Protein AF-A0A929SJ61-F1 (afdb_monomer_lite)

Structure (mmCIF, N/CA/C/O backbone):
data_AF-A0A929SJ61-F1
#
_entry.id   AF-A0A929SJ61-F1
#
loop_
_atom_site.group_PDB
_atom_site.id
_atom_site.type_symbol
_atom_site.label_atom_id
_atom_site.label_alt_id
_atom_site.label_comp_id
_atom_site.label_asym_id
_atom_site.label_entity_id
_atom_site.label_seq_id
_atom_site.pdbx_PDB_ins_code
_atom_site.Cartn_x
_atom_site.Cartn_y
_atom_site.Cartn_z
_atom_site.occupancy
_atom_site.B_iso_or_equiv
_atom_site.auth_seq_id
_atom_site.auth_comp_id
_atom_site.auth_asym_id
_atom_site.auth_atom_id
_atom_site.pdbx_PDB_model_num
ATOM 1 N N . LYS A 1 1 ? -11.845 9.594 -13.443 1.00 55.25 1 LYS A N 1
ATOM 2 C CA . LYS A 1 1 ? -12.416 10.024 -12.140 1.00 55.25 1 LYS A CA 1
ATOM 3 C C . LYS A 1 1 ? -11.289 10.735 -11.387 1.00 55.25 1 LYS A C 1
ATOM 5 O O . LYS A 1 1 ? -10.153 10.331 -11.587 1.00 55.25 1 LYS A O 1
ATOM 10 N N . GLY A 1 2 ? -11.540 11.837 -10.678 1.00 72.00 2 GLY A N 1
ATOM 11 C CA . GLY A 1 2 ? -10.490 12.498 -9.880 1.00 72.00 2 GLY A CA 1
ATOM 12 C C . GLY A 1 2 ? -10.305 11.807 -8.527 1.00 72.00 2 GLY A C 1
ATOM 13 O O . GLY A 1 2 ? -11.228 11.115 -8.100 1.00 72.00 2 GLY A O 1
ATOM 14 N N . LEU A 1 3 ? -9.155 12.017 -7.876 1.00 79.25 3 LEU A N 1
ATOM 15 C CA . LEU A 1 3 ? -8.888 11.495 -6.530 1.00 79.25 3 LEU A CA 1
ATOM 16 C C . LEU A 1 3 ? -9.828 12.129 -5.492 1.00 79.25 3 LEU A C 1
ATOM 18 O O . LEU A 1 3 ? -10.046 13.349 -5.515 1.00 79.25 3 LEU A O 1
ATOM 22 N N . VAL A 1 4 ? -10.352 11.323 -4.571 1.00 84.38 4 VAL A N 1
ATOM 23 C CA . VAL A 1 4 ? -11.114 11.783 -3.404 1.00 84.38 4 VAL A CA 1
ATOM 24 C C . VAL A 1 4 ? -10.180 12.349 -2.330 1.00 84.38 4 VAL A C 1
ATOM 26 O O . VAL A 1 4 ? -8.980 12.086 -2.319 1.00 84.38 4 VAL A O 1
ATOM 29 N N . GLN A 1 5 ? -10.725 13.135 -1.394 1.00 83.50 5 GLN A N 1
ATOM 30 C CA . GLN A 1 5 ? -9.911 13.800 -0.369 1.00 83.50 5 GLN A CA 1
ATOM 31 C C . GLN A 1 5 ? -9.103 12.804 0.478 1.00 83.50 5 GLN A C 1
ATOM 33 O O . GLN A 1 5 ? -7.920 13.022 0.698 1.00 83.50 5 GLN A O 1
ATOM 38 N N . ARG A 1 6 ? -9.701 11.665 0.850 1.00 81.31 6 ARG A N 1
ATOM 39 C CA . ARG A 1 6 ? -9.019 10.611 1.617 1.00 81.31 6 ARG A CA 1
ATOM 40 C C . ARG A 1 6 ? -7.774 10.067 0.900 1.00 81.31 6 ARG A C 1
ATOM 42 O O . ARG A 1 6 ? -6.764 9.817 1.548 1.00 81.31 6 ARG A O 1
ATOM 49 N N . GLU A 1 7 ? -7.820 9.908 -0.422 1.00 80.75 7 GLU A N 1
ATOM 50 C CA . GLU A 1 7 ? -6.663 9.460 -1.212 1.00 80.75 7 GLU A CA 1
ATOM 51 C C . GLU A 1 7 ? -5.570 10.531 -1.242 1.00 80.75 7 GLU A C 1
ATOM 53 O O . GLU A 1 7 ? -4.393 10.227 -1.053 1.00 80.75 7 GLU A O 1
ATOM 58 N N . LYS A 1 8 ? -5.963 11.798 -1.427 1.00 86.50 8 LYS A N 1
ATOM 59 C CA . LYS A 1 8 ? -5.041 12.940 -1.392 1.00 86.50 8 LYS A CA 1
ATOM 60 C C . LYS A 1 8 ? -4.324 13.044 -0.046 1.00 86.50 8 LYS A C 1
ATOM 62 O O . LYS A 1 8 ? -3.109 13.229 -0.026 1.00 86.50 8 LYS A O 1
ATOM 67 N N . ASP A 1 9 ? -5.056 12.883 1.053 1.00 83.88 9 ASP A N 1
ATOM 68 C CA . ASP A 1 9 ? -4.508 12.945 2.410 1.00 83.88 9 ASP A CA 1
ATOM 69 C C . ASP A 1 9 ? -3.510 11.803 2.658 1.00 83.88 9 ASP A C 1
ATOM 71 O O . ASP A 1 9 ? -2.398 12.056 3.125 1.00 83.88 9 ASP A O 1
ATOM 75 N N . ARG A 1 10 ? -3.843 10.566 2.248 1.00 78.88 10 ARG A N 1
ATOM 76 C CA . ARG A 1 10 ? -2.927 9.409 2.332 1.00 78.88 10 ARG A CA 1
ATOM 77 C C . ARG A 1 10 ? -1.637 9.631 1.538 1.00 78.88 10 ARG A C 1
ATOM 79 O O . ARG A 1 10 ? -0.557 9.285 2.016 1.00 78.88 10 ARG A O 1
ATOM 86 N N . PHE A 1 11 ? -1.720 10.243 0.354 1.00 82.50 11 PHE A N 1
ATOM 87 C CA . PHE A 1 11 ? -0.536 10.592 -0.438 1.00 82.50 11 PHE A CA 1
ATOM 88 C C . PHE A 1 11 ? 0.372 11.600 0.269 1.00 82.50 11 PHE A C 1
ATOM 90 O O . PHE A 1 11 ? 1.591 11.427 0.272 1.00 82.50 11 PHE A O 1
ATOM 97 N N . VAL A 1 12 ? -0.206 12.643 0.868 1.00 84.19 12 VAL A N 1
ATOM 98 C CA . VAL A 1 12 ? 0.557 13.660 1.605 1.00 84.19 12 VAL A CA 1
ATOM 99 C C . VAL A 1 12 ? 1.199 13.053 2.852 1.00 84.19 12 VAL A C 1
ATOM 101 O O . VAL A 1 12 ? 2.373 13.303 3.117 1.00 84.19 12 VAL A O 1
ATOM 104 N N . GLU A 1 13 ? 0.475 12.212 3.593 1.00 81.56 13 GLU A N 1
ATOM 105 C CA . GLU A 1 13 ? 1.024 11.497 4.749 1.00 81.56 13 GLU A CA 1
ATOM 106 C C . GLU A 1 13 ? 2.212 10.613 4.348 1.00 81.56 13 GLU A C 1
ATOM 108 O O . GLU A 1 13 ? 3.271 10.669 4.976 1.00 81.56 13 GLU A O 1
ATOM 113 N N . PHE A 1 14 ? 2.070 9.839 3.268 1.00 76.44 14 PHE A N 1
ATOM 114 C CA . PHE A 1 14 ? 3.148 9.004 2.749 1.00 76.44 14 PHE A CA 1
ATOM 115 C C . PHE A 1 14 ? 4.357 9.834 2.308 1.00 76.44 14 PHE A C 1
ATOM 117 O O . PHE A 1 14 ? 5.480 9.546 2.717 1.00 76.44 14 PHE A O 1
ATOM 124 N N . ALA A 1 15 ? 4.145 10.896 1.528 1.00 79.06 15 ALA A N 1
ATOM 125 C CA . ALA A 1 15 ? 5.226 11.763 1.069 1.00 79.06 15 ALA A CA 1
ATOM 126 C C . ALA A 1 15 ? 5.991 12.400 2.244 1.00 79.06 15 ALA A C 1
ATOM 128 O O . ALA A 1 15 ? 7.214 12.518 2.191 1.00 79.06 15 ALA A O 1
ATOM 129 N N . ASN A 1 16 ? 5.294 12.749 3.331 1.00 80.06 16 ASN A N 1
ATOM 130 C CA . ASN A 1 16 ? 5.917 13.292 4.541 1.00 80.06 16 ASN A CA 1
ATOM 131 C C . ASN A 1 16 ? 6.771 12.251 5.286 1.00 80.06 16 ASN A C 1
ATOM 133 O O . ASN A 1 16 ? 7.759 12.621 5.918 1.00 80.06 16 ASN A O 1
ATOM 137 N N . LYS A 1 17 ? 6.440 10.956 5.185 1.00 74.06 17 LYS A N 1
ATOM 138 C CA . LYS A 1 17 ? 7.250 9.857 5.746 1.00 74.06 17 LYS A CA 1
ATOM 139 C C . LYS A 1 17 ? 8.529 9.584 4.952 1.00 74.06 17 LYS A C 1
ATOM 141 O O . LYS A 1 17 ? 9.453 8.998 5.501 1.00 74.06 17 LYS A O 1
ATOM 146 N N . LEU A 1 18 ? 8.606 10.011 3.691 1.00 69.69 18 LEU A N 1
ATOM 147 C CA . LEU A 1 18 ? 9.785 9.811 2.839 1.00 69.69 18 LEU A CA 1
ATOM 148 C C . LEU A 1 18 ? 10.946 10.777 3.143 1.00 69.69 18 LEU A C 1
ATOM 150 O O . LEU A 1 18 ? 11.933 10.767 2.411 1.00 69.69 18 LEU A O 1
ATOM 154 N N . GLU A 1 19 ? 10.827 11.621 4.179 1.00 69.81 19 GLU A N 1
ATOM 155 C CA . GLU A 1 19 ? 11.837 12.616 4.583 1.00 69.81 19 GLU A CA 1
ATOM 156 C C . GLU A 1 19 ? 12.387 13.425 3.397 1.00 69.81 19 GLU A C 1
ATOM 158 O O . GLU A 1 19 ? 13.573 13.752 3.310 1.00 69.81 19 GLU A O 1
ATOM 163 N N . LEU A 1 20 ? 11.511 13.754 2.445 1.00 69.75 20 LEU A N 1
ATOM 164 C CA . LEU A 1 20 ? 11.891 14.569 1.303 1.00 69.75 20 LEU A CA 1
ATOM 165 C C . LEU A 1 20 ? 12.371 15.927 1.838 1.00 69.75 20 LEU A C 1
ATOM 167 O O . LEU A 1 20 ? 11.721 16.537 2.685 1.00 69.75 20 LEU A O 1
ATOM 171 N N . ASN A 1 21 ? 13.494 16.439 1.323 1.00 73.88 21 ASN A N 1
ATOM 172 C CA . ASN A 1 21 ? 14.046 17.764 1.674 1.00 73.88 21 ASN A CA 1
ATOM 173 C C . ASN A 1 21 ? 13.150 18.943 1.222 1.00 73.88 21 ASN A C 1
ATOM 175 O O . ASN A 1 21 ? 13.616 20.061 1.001 1.00 73.88 21 ASN A O 1
ATOM 179 N N . ILE A 1 22 ? 11.864 18.686 1.018 1.00 73.62 22 ILE A N 1
ATOM 180 C CA . ILE A 1 22 ? 10.844 19.582 0.513 1.00 73.62 22 ILE A CA 1
ATOM 181 C C . ILE A 1 22 ? 9.604 19.320 1.364 1.00 73.62 22 ILE A C 1
ATOM 183 O O . ILE A 1 22 ? 9.208 18.173 1.539 1.00 73.62 22 ILE A O 1
ATOM 187 N N . LYS A 1 23 ? 9.004 20.383 1.898 1.00 73.50 23 LYS A N 1
ATOM 188 C CA . LYS A 1 23 ? 7.721 20.304 2.600 1.00 73.50 23 LYS A CA 1
ATOM 189 C C . LYS A 1 23 ? 6.585 20.535 1.615 1.00 73.50 23 LYS A C 1
ATOM 191 O O . LYS A 1 23 ? 6.723 21.350 0.705 1.00 73.50 23 LYS A O 1
ATOM 196 N N . PHE A 1 24 ? 5.472 19.854 1.832 1.00 80.56 24 PHE A N 1
ATOM 197 C CA . PHE A 1 24 ? 4.253 20.003 1.046 1.00 80.56 24 PHE A CA 1
ATOM 198 C C . PHE A 1 24 ? 3.064 20.004 2.005 1.00 80.56 24 PHE A C 1
ATOM 200 O O . PHE A 1 24 ? 2.933 19.109 2.840 1.00 80.56 24 PHE A O 1
ATOM 207 N N . ASP A 1 25 ? 2.218 21.025 1.882 1.00 82.31 25 ASP A N 1
ATOM 208 C CA . ASP A 1 25 ? 1.078 21.239 2.778 1.00 82.31 25 ASP A CA 1
ATOM 209 C C . ASP A 1 25 ? -0.187 20.531 2.271 1.00 82.31 25 ASP A C 1
ATOM 211 O O . ASP A 1 25 ? -1.111 20.258 3.036 1.00 82.31 25 ASP A O 1
ATOM 215 N N . ASN A 1 26 ? -0.246 20.234 0.970 1.00 87.81 26 ASN A N 1
ATOM 216 C CA . ASN A 1 26 ? -1.366 19.554 0.332 1.00 87.81 26 ASN A CA 1
ATOM 217 C C . ASN A 1 26 ? -0.924 18.784 -0.926 1.00 87.81 26 ASN A C 1
ATOM 219 O O . ASN A 1 26 ? 0.206 18.893 -1.409 1.00 87.81 26 ASN A O 1
ATOM 223 N N . PHE A 1 27 ? -1.854 17.998 -1.466 1.00 88.25 27 PHE A N 1
ATOM 224 C CA . PHE A 1 27 ? -1.626 17.170 -2.648 1.00 88.25 27 PHE A CA 1
ATOM 225 C C . PHE A 1 27 ? -1.309 17.980 -3.912 1.00 88.25 27 PHE A C 1
ATOM 227 O O . PHE A 1 27 ? -0.526 17.527 -4.744 1.00 88.25 27 PHE A O 1
ATOM 234 N N . ASP A 1 28 ? -1.903 19.162 -4.079 1.00 88.69 28 ASP A N 1
ATOM 235 C CA . ASP A 1 28 ? -1.714 19.960 -5.291 1.00 88.69 28 ASP A CA 1
ATOM 236 C C . ASP A 1 28 ? -0.290 20.544 -5.343 1.00 88.69 28 ASP A C 1
ATOM 238 O O . ASP A 1 28 ? 0.349 20.493 -6.397 1.00 88.69 28 ASP A O 1
ATOM 242 N N . ASP A 1 29 ? 0.256 20.978 -4.201 1.00 87.81 29 ASP A N 1
ATOM 243 C CA . ASP A 1 29 ? 1.658 21.402 -4.073 1.00 87.81 29 ASP A CA 1
ATOM 244 C C . ASP A 1 29 ? 2.615 20.255 -4.413 1.00 87.81 29 ASP A C 1
ATOM 246 O O . ASP A 1 29 ? 3.536 20.414 -5.221 1.00 87.81 29 ASP A O 1
ATOM 250 N N . LEU A 1 30 ? 2.356 19.067 -3.854 1.00 86.06 30 LEU A N 1
ATOM 251 C CA . LEU A 1 30 ? 3.119 17.856 -4.151 1.00 86.06 30 LEU A CA 1
ATOM 252 C C . LEU A 1 30 ? 3.083 17.538 -5.655 1.00 86.06 30 LEU A C 1
ATOM 254 O O . LEU A 1 30 ? 4.125 17.307 -6.269 1.00 86.06 30 LEU A O 1
ATOM 258 N N . ALA A 1 31 ? 1.899 17.573 -6.270 1.00 85.81 31 ALA A N 1
ATOM 259 C CA . ALA A 1 31 ? 1.721 17.273 -7.685 1.00 85.81 31 ALA A CA 1
ATOM 260 C C . ALA A 1 31 ? 2.464 18.267 -8.591 1.00 85.81 31 ALA A C 1
ATOM 262 O O . ALA A 1 31 ? 3.050 17.860 -9.597 1.00 85.81 31 ALA A O 1
ATOM 263 N N . VAL A 1 32 ? 2.466 19.561 -8.253 1.00 86.62 32 VAL A N 1
ATOM 264 C CA . VAL A 1 32 ? 3.221 20.585 -8.993 1.00 86.62 32 VAL A CA 1
ATOM 265 C C . VAL A 1 32 ? 4.723 20.330 -8.897 1.00 86.62 32 VAL A C 1
ATOM 267 O O . VAL A 1 32 ? 5.407 20.341 -9.921 1.00 86.62 32 VAL A O 1
ATOM 270 N N . ILE A 1 33 ? 5.235 20.054 -7.698 1.00 84.19 33 ILE A N 1
ATOM 271 C CA . ILE A 1 33 ? 6.666 19.812 -7.471 1.00 84.19 33 ILE A CA 1
ATOM 272 C C . ILE A 1 33 ? 7.128 18.546 -8.195 1.00 84.19 33 ILE A C 1
ATOM 274 O O . ILE A 1 33 ? 8.159 18.570 -8.869 1.00 84.19 33 ILE A O 1
ATOM 278 N N . ILE A 1 34 ? 6.354 17.460 -8.120 1.00 83.00 34 ILE A N 1
ATOM 279 C CA . ILE A 1 34 ? 6.655 16.214 -8.835 1.00 83.00 34 ILE A CA 1
ATOM 280 C C . ILE A 1 34 ? 6.672 16.457 -10.345 1.00 83.00 34 ILE A C 1
ATOM 282 O O . ILE A 1 34 ? 7.631 16.070 -11.010 1.00 83.00 34 ILE A O 1
ATOM 286 N N . LYS A 1 35 ? 5.666 17.151 -10.896 1.00 83.06 35 LYS A N 1
ATOM 287 C CA . LYS A 1 35 ? 5.641 17.506 -12.325 1.00 83.06 35 LYS A CA 1
ATOM 288 C C . LYS A 1 35 ? 6.858 18.330 -12.727 1.00 83.06 35 LYS A C 1
ATOM 290 O O . LYS A 1 35 ? 7.448 18.072 -13.770 1.00 83.06 35 LYS A O 1
ATOM 295 N N . PHE A 1 36 ? 7.248 19.301 -11.904 1.00 83.56 36 PHE A N 1
ATOM 296 C CA . PHE A 1 36 ? 8.442 20.099 -12.151 1.00 83.56 36 PHE A CA 1
ATOM 297 C C . PHE A 1 36 ? 9.702 19.225 -12.184 1.00 83.56 36 PHE A C 1
ATOM 299 O O . PHE A 1 36 ? 10.463 19.297 -13.144 1.00 83.56 36 PHE A O 1
ATOM 306 N N . LYS A 1 37 ? 9.883 18.342 -11.195 1.00 82.25 37 LYS A N 1
ATOM 307 C CA . LYS A 1 37 ? 11.034 17.429 -11.118 1.00 82.25 37 LYS A CA 1
ATOM 308 C C . LYS A 1 37 ? 11.097 16.454 -12.288 1.00 82.25 37 LYS A C 1
ATOM 310 O O . LYS A 1 37 ? 12.163 16.248 -12.856 1.00 82.25 37 LYS A O 1
ATOM 315 N N . ILE A 1 38 ? 9.955 15.905 -12.687 1.00 82.19 38 ILE A N 1
ATOM 316 C CA . ILE A 1 38 ? 9.837 15.073 -13.885 1.00 82.19 38 ILE A CA 1
ATOM 317 C C . ILE A 1 38 ? 10.291 15.852 -15.120 1.00 82.19 38 ILE A C 1
ATOM 319 O O . ILE A 1 38 ? 11.099 15.344 -15.890 1.00 82.19 38 ILE A O 1
ATOM 323 N N . ASN A 1 39 ? 9.815 17.087 -15.293 1.00 82.50 39 ASN A N 1
ATOM 324 C CA . ASN A 1 39 ? 10.162 17.916 -16.448 1.00 82.50 39 ASN A CA 1
ATOM 325 C C . ASN A 1 39 ? 11.646 18.319 -16.473 1.00 82.50 39 ASN A C 1
ATOM 327 O O . ASN A 1 39 ? 12.203 18.469 -17.557 1.00 82.50 39 ASN A O 1
ATOM 331 N N . GLU A 1 40 ? 12.292 18.481 -15.311 1.00 83.44 40 GLU A N 1
ATOM 332 C CA . GLU A 1 40 ? 13.746 18.696 -15.229 1.00 83.44 4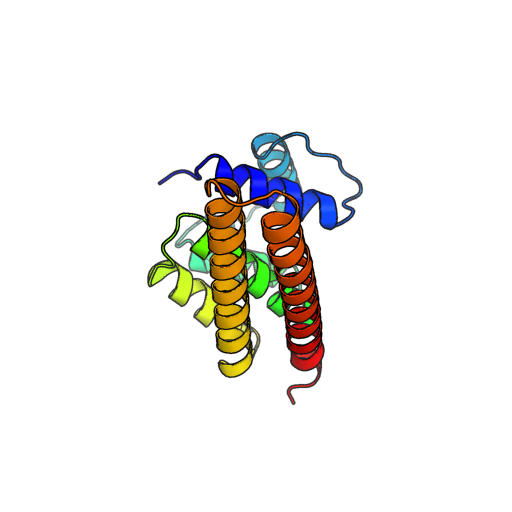0 GLU A CA 1
ATOM 333 C C . GLU A 1 40 ? 14.537 17.486 -15.749 1.00 83.44 40 GLU A C 1
ATOM 335 O O . GLU A 1 40 ? 15.576 17.661 -16.382 1.00 83.44 40 GLU A O 1
ATOM 340 N N . VAL A 1 41 ? 14.055 16.267 -15.490 1.00 81.25 41 VAL A N 1
ATOM 341 C CA . VAL A 1 41 ? 14.738 15.021 -15.875 1.00 81.25 41 VAL A CA 1
ATOM 342 C C . VAL A 1 41 ? 14.404 14.605 -17.313 1.00 81.25 41 VAL A C 1
ATOM 344 O O . VAL A 1 41 ? 15.284 14.169 -18.049 1.00 81.25 41 VAL A O 1
ATOM 347 N N . CYS A 1 42 ? 13.151 14.768 -17.739 1.00 76.75 42 CYS A N 1
ATOM 348 C CA . CYS A 1 42 ? 12.612 14.215 -18.988 1.00 76.75 42 CYS A CA 1
ATOM 349 C C . CYS A 1 42 ? 12.553 15.250 -20.119 1.00 76.75 42 CYS A C 1
ATOM 351 O O . CYS A 1 42 ? 11.582 15.289 -20.878 1.00 76.75 42 CYS A O 1
ATOM 353 N N . VAL A 1 43 ? 13.550 16.138 -20.207 1.00 70.81 43 VAL A N 1
ATOM 354 C CA . VAL A 1 43 ? 13.544 17.276 -21.140 1.00 70.81 43 VAL A CA 1
ATOM 355 C C . VAL A 1 43 ? 13.188 16.797 -22.554 1.00 70.81 43 VAL A C 1
ATOM 357 O O . VAL A 1 43 ? 13.955 16.062 -23.167 1.00 70.81 43 VAL A O 1
ATOM 360 N N . SER A 1 44 ? 12.041 17.255 -23.073 1.00 64.00 44 SER A N 1
ATOM 361 C CA . SER A 1 44 ? 11.464 16.974 -24.405 1.00 64.00 44 SER A CA 1
ATOM 362 C C . SER A 1 44 ? 10.720 15.645 -24.642 1.00 64.00 44 SER A C 1
ATOM 364 O O . SER A 1 44 ? 10.219 15.450 -25.749 1.00 64.00 44 SER A O 1
ATOM 366 N N . GLU A 1 45 ? 10.527 14.792 -23.631 1.00 70.25 45 GLU A N 1
ATOM 367 C CA . GLU A 1 45 ? 9.632 13.628 -23.728 1.00 70.25 45 GLU A CA 1
ATOM 368 C C . GLU A 1 45 ? 8.291 13.885 -23.028 1.00 70.25 45 GLU A C 1
ATOM 370 O O . GLU A 1 45 ? 8.241 14.214 -21.843 1.00 70.25 45 GLU A O 1
ATOM 375 N N . ASP A 1 46 ? 7.175 13.690 -23.741 1.00 77.06 46 ASP A N 1
ATOM 376 C CA . ASP A 1 46 ? 5.860 13.624 -23.097 1.00 77.06 46 ASP A CA 1
ATOM 377 C C . ASP A 1 46 ? 5.682 12.246 -22.450 1.00 77.06 46 ASP A C 1
ATOM 379 O O . ASP A 1 46 ? 5.117 11.315 -23.037 1.00 77.06 46 ASP A O 1
ATOM 383 N N . ILE A 1 47 ? 6.200 12.098 -21.231 1.00 78.81 47 ILE A N 1
ATOM 384 C CA . ILE A 1 47 ? 6.128 10.838 -20.486 1.00 78.81 47 ILE A CA 1
ATOM 385 C C . ILE A 1 47 ? 4.683 10.432 -20.144 1.00 78.81 47 ILE A C 1
ATOM 387 O O . ILE A 1 47 ? 4.410 9.243 -19.973 1.00 78.81 47 ILE A O 1
ATOM 391 N N . PHE A 1 48 ? 3.748 11.388 -20.125 1.00 81.31 48 PHE A N 1
ATOM 392 C CA . PHE A 1 48 ? 2.326 11.167 -19.854 1.00 81.31 48 PHE A CA 1
ATOM 393 C C . PHE A 1 48 ? 1.506 10.899 -21.127 1.00 81.31 48 PHE A C 1
ATOM 395 O O . PHE A 1 48 ? 0.283 10.775 -21.063 1.00 81.31 48 PHE A O 1
ATOM 402 N N . SER A 1 49 ? 2.163 10.777 -22.285 1.00 79.81 49 SER A N 1
ATOM 403 C CA . SER A 1 49 ? 1.513 10.358 -23.527 1.00 79.81 49 SER A CA 1
ATOM 404 C C . SER A 1 49 ? 1.218 8.853 -23.539 1.00 79.81 49 SER A C 1
ATOM 406 O O . SER A 1 49 ? 2.060 8.036 -23.157 1.00 79.81 49 SER A O 1
ATOM 408 N N . GLY A 1 50 ? 0.051 8.476 -24.066 1.00 83.94 50 GLY A N 1
ATOM 409 C CA . GLY A 1 50 ? -0.360 7.079 -24.231 1.00 83.94 50 GLY A CA 1
ATOM 410 C C . GLY A 1 50 ? -1.302 6.592 -23.130 1.00 83.94 50 GLY A C 1
ATOM 411 O O . GLY A 1 50 ? -2.171 7.330 -22.669 1.00 83.94 50 GLY A O 1
ATOM 412 N N . THR A 1 51 ? -1.179 5.317 -22.768 1.00 84.00 51 THR A N 1
ATOM 413 C CA . THR A 1 51 ? -1.969 4.700 -21.688 1.00 84.00 51 THR A CA 1
ATOM 414 C C . THR A 1 51 ? -1.336 4.972 -20.316 1.00 84.00 51 THR A C 1
ATOM 416 O O . THR A 1 51 ? -0.113 5.106 -20.242 1.00 84.00 51 THR A O 1
ATOM 419 N N . PRO A 1 52 ? -2.116 4.978 -19.215 1.00 81.38 52 PRO A N 1
ATOM 420 C CA . PRO A 1 52 ? -1.570 5.129 -17.864 1.00 81.38 52 PRO A CA 1
ATOM 421 C C . PRO A 1 52 ? -0.431 4.150 -17.561 1.00 81.38 52 PRO A C 1
ATOM 423 O O . PRO A 1 52 ? 0.589 4.546 -17.006 1.00 81.38 52 PRO A O 1
ATOM 426 N N . LEU A 1 53 ? -0.567 2.898 -18.008 1.00 81.50 53 LEU A N 1
ATOM 427 C CA . LEU A 1 53 ? 0.452 1.870 -17.828 1.00 81.50 53 LEU A CA 1
ATOM 428 C C . LEU A 1 53 ? 1.769 2.216 -18.541 1.00 81.50 53 LEU A C 1
ATOM 430 O O . LEU A 1 53 ? 2.843 2.111 -17.959 1.00 81.50 53 LEU A O 1
ATOM 434 N N . GLN A 1 54 ? 1.697 2.709 -19.782 1.00 83.31 54 GLN A N 1
ATOM 435 C CA . GLN A 1 54 ? 2.886 3.153 -20.519 1.00 83.31 54 GLN A CA 1
ATOM 436 C C . GLN A 1 54 ? 3.593 4.313 -19.814 1.00 83.31 54 GLN A C 1
ATOM 438 O O . GLN A 1 54 ? 4.823 4.334 -19.756 1.00 83.31 54 GLN A O 1
ATOM 443 N N . SER A 1 55 ? 2.837 5.267 -19.268 1.00 85.88 55 SER A N 1
ATOM 444 C CA . SER A 1 55 ? 3.402 6.386 -18.513 1.00 85.88 55 SER A CA 1
ATOM 445 C C . SER A 1 55 ? 4.064 5.930 -17.214 1.00 85.88 55 SER A C 1
ATOM 447 O O . SER A 1 55 ? 5.157 6.398 -16.894 1.00 85.88 55 SER A O 1
ATOM 449 N N . ILE A 1 56 ? 3.451 4.983 -16.500 1.00 84.69 56 ILE A N 1
ATOM 450 C CA . ILE A 1 56 ? 4.025 4.375 -15.293 1.00 84.69 56 ILE A CA 1
ATOM 451 C C . ILE A 1 56 ? 5.333 3.655 -15.629 1.00 84.69 56 ILE A C 1
ATOM 453 O O . ILE A 1 56 ? 6.351 3.921 -14.996 1.00 84.69 56 ILE A O 1
ATOM 457 N N . ASN A 1 57 ? 5.352 2.827 -16.673 1.00 83.88 57 ASN A N 1
ATOM 458 C CA . ASN A 1 57 ? 6.550 2.069 -17.039 1.00 83.88 57 ASN A CA 1
ATOM 459 C C . ASN A 1 57 ? 7.703 2.985 -17.472 1.00 83.88 57 ASN A C 1
ATOM 461 O O . ASN A 1 57 ? 8.857 2.724 -17.130 1.00 83.88 57 ASN A O 1
ATOM 465 N N . ARG A 1 58 ? 7.408 4.101 -18.155 1.00 85.75 58 ARG A N 1
ATOM 466 C CA . ARG A 1 58 ? 8.411 5.141 -18.444 1.00 85.75 58 ARG A CA 1
ATOM 467 C C . ARG A 1 58 ? 8.958 5.767 -17.161 1.00 85.75 58 ARG A C 1
ATOM 469 O O . ARG A 1 58 ? 10.173 5.833 -17.003 1.00 85.75 58 ARG A O 1
ATOM 476 N N . LEU A 1 59 ? 8.083 6.181 -16.241 1.00 85.94 59 LEU A N 1
ATOM 477 C CA . LEU A 1 59 ? 8.474 6.774 -14.955 1.00 85.94 59 LEU A CA 1
ATOM 478 C C . LEU A 1 59 ? 9.372 5.844 -14.134 1.00 85.94 59 LEU A C 1
ATOM 480 O O . LEU A 1 59 ? 10.411 6.273 -13.632 1.00 85.94 59 LEU A O 1
ATOM 484 N N . LEU A 1 60 ? 8.995 4.570 -14.025 1.00 85.19 60 LEU A N 1
ATOM 485 C CA . LEU A 1 60 ? 9.775 3.574 -13.293 1.00 85.19 60 LEU A CA 1
ATOM 486 C C . LEU A 1 60 ? 11.125 3.292 -13.967 1.00 85.19 60 LEU A C 1
ATOM 488 O O . LEU A 1 60 ? 12.139 3.161 -13.279 1.00 85.19 60 LEU A O 1
ATOM 492 N N . GLY A 1 61 ? 11.163 3.283 -15.304 1.00 82.75 61 GLY A N 1
ATOM 493 C CA . GLY A 1 61 ? 12.402 3.160 -16.071 1.00 82.75 61 GLY A CA 1
ATOM 494 C C . GLY A 1 61 ? 13.377 4.320 -15.841 1.00 82.75 61 GLY A C 1
ATOM 495 O O . GLY A 1 61 ? 14.576 4.090 -15.707 1.00 82.75 61 GLY A O 1
ATOM 496 N N . ILE A 1 62 ? 12.872 5.553 -15.735 1.00 83.31 62 ILE A N 1
ATOM 497 C CA . ILE A 1 62 ? 13.691 6.748 -15.462 1.00 83.31 62 ILE A CA 1
ATOM 498 C C . ILE A 1 62 ? 14.283 6.713 -14.049 1.00 83.31 62 ILE A C 1
ATOM 500 O O . ILE A 1 62 ? 15.438 7.090 -13.852 1.00 83.31 62 ILE A O 1
ATOM 504 N N . GLY A 1 63 ? 13.505 6.262 -13.062 1.00 79.50 63 GLY A N 1
ATOM 505 C CA . GLY A 1 63 ? 13.928 6.248 -11.660 1.00 79.50 63 GLY A CA 1
ATOM 506 C C . GLY A 1 63 ? 15.006 5.214 -11.319 1.00 79.50 63 GLY A C 1
ATOM 507 O O . GLY A 1 63 ? 15.611 5.325 -10.257 1.00 79.50 63 GLY A O 1
ATOM 508 N N . ASN A 1 64 ? 15.274 4.243 -12.205 1.00 80.81 64 ASN A N 1
ATOM 509 C CA . ASN A 1 64 ? 16.255 3.165 -12.009 1.00 80.81 64 ASN A CA 1
ATOM 510 C C . ASN A 1 64 ? 16.131 2.471 -10.635 1.00 80.81 64 ASN A C 1
ATOM 512 O O . ASN A 1 64 ? 17.116 2.277 -9.920 1.00 80.81 64 ASN A O 1
ATOM 516 N N . PHE A 1 65 ? 14.898 2.131 -10.262 1.00 86.94 65 PHE A N 1
ATOM 517 C CA . PHE A 1 65 ? 14.584 1.534 -8.969 1.00 86.94 65 PHE A CA 1
ATOM 518 C C . PHE A 1 65 ? 15.064 0.084 -8.860 1.00 86.94 65 PHE A C 1
ATOM 520 O O . PHE A 1 65 ? 14.984 -0.697 -9.812 1.00 86.94 65 PHE A O 1
ATOM 527 N N . ASN A 1 66 ? 15.505 -0.305 -7.667 1.00 88.50 66 ASN A N 1
ATOM 528 C CA . ASN A 1 66 ? 15.803 -1.697 -7.341 1.00 88.50 66 ASN A CA 1
ATOM 529 C C . ASN A 1 66 ? 14.539 -2.471 -6.897 1.00 88.50 66 ASN A C 1
ATOM 531 O O . ASN A 1 66 ? 13.494 -1.881 -6.620 1.00 88.50 66 ASN A O 1
ATOM 535 N N . LYS A 1 67 ? 14.630 -3.809 -6.789 1.00 90.62 67 LYS A N 1
ATOM 536 C CA . LYS A 1 67 ? 13.489 -4.672 -6.407 1.00 90.62 67 LYS A CA 1
ATOM 537 C C . LYS A 1 67 ? 12.851 -4.278 -5.065 1.00 90.62 67 LYS A C 1
ATOM 539 O O . LYS A 1 67 ? 11.632 -4.334 -4.933 1.00 90.62 67 LYS A O 1
ATOM 544 N N . LEU A 1 68 ? 13.648 -3.841 -4.087 1.00 90.25 68 LEU A N 1
ATOM 545 C CA . LEU A 1 68 ? 13.146 -3.427 -2.773 1.00 90.25 68 LEU A CA 1
ATOM 546 C C . LEU A 1 68 ? 12.367 -2.109 -2.865 1.00 90.25 68 LEU A C 1
ATOM 548 O O . LEU A 1 68 ? 11.300 -1.979 -2.269 1.00 90.25 68 LEU A O 1
ATOM 552 N N . GLU A 1 69 ? 12.866 -1.140 -3.630 1.00 89.19 69 GLU A N 1
ATOM 553 C CA . GLU A 1 69 ? 12.169 0.129 -3.878 1.00 89.19 69 GLU A CA 1
ATOM 554 C C . GLU A 1 69 ? 10.856 -0.100 -4.633 1.00 89.19 69 GLU A C 1
ATOM 556 O O . GLU A 1 69 ? 9.822 0.432 -4.236 1.00 89.19 69 GLU A O 1
ATOM 561 N N . ILE A 1 70 ? 10.860 -0.961 -5.654 1.00 92.50 70 ILE A N 1
ATOM 562 C CA . ILE A 1 70 ? 9.649 -1.315 -6.406 1.00 92.50 70 ILE A CA 1
ATOM 563 C C . ILE A 1 70 ? 8.635 -2.046 -5.532 1.00 92.50 70 ILE A C 1
ATOM 565 O O . ILE A 1 70 ? 7.449 -1.746 -5.607 1.00 92.50 70 ILE A O 1
ATOM 569 N N . THR A 1 71 ? 9.075 -2.947 -4.654 1.00 94.25 71 THR A N 1
ATOM 570 C CA . THR A 1 71 ? 8.157 -3.638 -3.734 1.00 94.25 71 THR A CA 1
ATOM 571 C C . THR A 1 71 ? 7.527 -2.659 -2.734 1.00 94.25 71 THR A C 1
ATOM 573 O O . THR A 1 71 ? 6.338 -2.768 -2.442 1.00 94.25 71 THR A O 1
ATOM 576 N N . ASN A 1 72 ? 8.269 -1.642 -2.273 1.00 90.75 72 ASN A N 1
ATOM 577 C CA . ASN A 1 72 ? 7.690 -0.543 -1.489 1.00 90.75 72 ASN A CA 1
ATOM 578 C C . ASN A 1 72 ? 6.669 0.270 -2.300 1.00 90.75 72 ASN A C 1
ATOM 580 O O . ASN A 1 72 ? 5.608 0.605 -1.780 1.00 90.75 72 ASN A O 1
ATOM 584 N N . ILE A 1 73 ? 6.958 0.568 -3.572 1.00 90.38 73 ILE A N 1
ATOM 585 C CA . ILE A 1 73 ? 6.011 1.257 -4.461 1.00 90.38 73 ILE A CA 1
ATOM 586 C C . ILE A 1 73 ? 4.738 0.419 -4.634 1.00 90.38 73 ILE A C 1
ATOM 588 O O . ILE A 1 73 ? 3.644 0.956 -4.481 1.00 90.38 73 ILE A O 1
ATOM 592 N N . ILE A 1 74 ? 4.861 -0.890 -4.879 1.00 94.25 74 ILE A N 1
ATOM 593 C CA . ILE A 1 74 ? 3.726 -1.822 -4.971 1.00 94.25 74 ILE A CA 1
ATOM 594 C C . ILE A 1 74 ? 2.902 -1.799 -3.678 1.00 94.25 74 ILE A C 1
ATOM 596 O O . ILE A 1 74 ? 1.684 -1.650 -3.744 1.00 94.25 74 ILE A O 1
ATOM 600 N N . TRP A 1 75 ? 3.543 -1.879 -2.507 1.00 94.62 75 TRP A N 1
ATOM 601 C CA . TRP A 1 75 ? 2.856 -1.769 -1.217 1.00 94.62 75 TRP A CA 1
ATOM 602 C C . TRP A 1 75 ? 2.053 -0.464 -1.100 1.00 94.62 75 TRP A C 1
ATOM 604 O O . TRP A 1 75 ? 0.882 -0.487 -0.712 1.00 94.62 75 TRP A O 1
ATOM 614 N N . THR A 1 76 ? 2.634 0.671 -1.491 1.00 89.62 76 THR A N 1
ATOM 615 C CA . THR A 1 76 ? 1.928 1.960 -1.498 1.00 89.62 76 THR A CA 1
ATOM 616 C C . THR A 1 76 ? 0.740 1.951 -2.460 1.00 89.62 76 THR A C 1
ATOM 618 O O . THR A 1 76 ? -0.349 2.383 -2.083 1.00 89.62 76 THR A O 1
ATOM 621 N N . LEU A 1 77 ? 0.913 1.428 -3.677 1.00 90.69 77 LEU A N 1
ATOM 622 C CA . LEU A 1 77 ? -0.156 1.348 -4.678 1.00 90.69 77 LEU A CA 1
ATOM 623 C C . LEU A 1 77 ? -1.320 0.467 -4.212 1.00 90.69 77 LEU A C 1
ATOM 625 O O . LEU A 1 77 ? -2.469 0.854 -4.393 1.00 90.69 77 LEU A O 1
ATOM 629 N N . ILE A 1 78 ? -1.043 -0.657 -3.546 1.00 93.38 78 ILE A N 1
ATOM 630 C CA . ILE A 1 78 ? -2.075 -1.524 -2.958 1.00 93.38 78 ILE A CA 1
ATOM 631 C C . ILE A 1 78 ? -2.903 -0.754 -1.917 1.00 93.38 78 ILE A C 1
ATOM 633 O O . ILE A 1 78 ? -4.132 -0.789 -1.949 1.00 93.38 78 ILE A O 1
ATOM 637 N N . ASN A 1 79 ? -2.255 -0.022 -1.004 1.00 89.06 79 ASN A N 1
ATOM 638 C CA . ASN A 1 79 ? -2.963 0.755 0.024 1.00 89.06 79 ASN A CA 1
ATOM 639 C C . ASN A 1 79 ? -3.821 1.887 -0.558 1.00 89.06 79 ASN A C 1
ATOM 641 O O . ASN A 1 79 ? -4.838 2.260 0.035 1.00 89.06 79 ASN A O 1
ATOM 645 N N . LEU A 1 80 ? -3.405 2.443 -1.698 1.00 86.44 80 LEU A N 1
ATOM 646 C CA . LEU A 1 80 ? -4.174 3.439 -2.438 1.00 86.44 80 LEU A CA 1
ATOM 647 C C . LEU A 1 80 ? -5.364 2.807 -3.158 1.00 86.44 80 LEU A C 1
ATOM 649 O O . LEU A 1 80 ? -6.465 3.327 -3.028 1.00 86.44 80 LEU A O 1
ATOM 653 N N . ALA A 1 81 ? -5.168 1.669 -3.824 1.00 88.94 81 ALA A N 1
ATOM 654 C CA . ALA A 1 81 ? -6.235 0.957 -4.525 1.00 88.94 81 ALA A CA 1
ATOM 655 C C . ALA A 1 81 ? -7.363 0.505 -3.580 1.00 88.94 81 ALA A C 1
ATOM 657 O O . ALA A 1 81 ? -8.526 0.459 -3.953 1.00 88.94 81 ALA A O 1
ATOM 658 N N . TYR A 1 82 ? -7.050 0.212 -2.316 1.00 88.31 82 TYR A N 1
ATOM 659 C CA . TYR A 1 82 ? -8.078 -0.072 -1.313 1.00 88.31 82 TYR A CA 1
ATOM 660 C C . TYR A 1 82 ? -8.682 1.175 -0.641 1.00 88.31 82 TYR A C 1
ATOM 662 O O . TYR A 1 82 ? -9.633 1.044 0.133 1.00 88.31 82 TYR A O 1
ATOM 670 N N . ALA A 1 83 ? -8.151 2.380 -0.869 1.00 83.00 83 ALA A N 1
ATOM 671 C CA . ALA A 1 83 ? -8.530 3.572 -0.105 1.00 83.00 83 ALA A CA 1
ATOM 672 C C . ALA A 1 83 ? -9.976 4.032 -0.354 1.00 83.00 83 ALA A C 1
ATOM 674 O O . ALA A 1 83 ? -10.594 4.615 0.544 1.00 83.00 83 ALA A O 1
ATOM 675 N N . ASP A 1 84 ? -10.516 3.766 -1.544 1.00 80.88 84 ASP A N 1
ATOM 676 C CA . ASP A 1 84 ? -11.911 4.041 -1.894 1.00 80.88 84 ASP A CA 1
ATOM 677 C C . ASP A 1 84 ? -12.865 2.872 -1.563 1.00 80.88 84 ASP A C 1
ATOM 679 O O . ASP A 1 84 ? -14.079 2.978 -1.759 1.00 80.88 84 ASP A O 1
ATOM 683 N N . GLY A 1 85 ? -12.323 1.788 -0.995 1.00 79.38 85 GLY A N 1
ATOM 684 C CA . GLY A 1 85 ? -13.042 0.586 -0.588 1.00 79.38 85 GLY A CA 1
ATOM 685 C C . GLY A 1 85 ? -13.130 -0.501 -1.660 1.00 79.38 85 GLY A C 1
ATOM 686 O O . GLY A 1 85 ? -13.675 -1.565 -1.362 1.00 79.38 85 GLY A O 1
ATOM 687 N N . ASN A 1 86 ? -12.614 -0.283 -2.876 1.00 83.00 86 ASN A N 1
ATOM 688 C CA . ASN A 1 86 ? -12.678 -1.277 -3.942 1.00 83.00 86 ASN A CA 1
ATOM 689 C C . ASN A 1 86 ? -11.418 -1.302 -4.816 1.00 83.00 86 ASN A C 1
ATOM 691 O O . ASN A 1 86 ? -11.289 -0.526 -5.755 1.00 83.00 86 ASN A O 1
ATOM 695 N N . PHE A 1 87 ? -10.594 -2.328 -4.617 1.00 88.75 87 PHE A N 1
ATOM 696 C CA . PHE A 1 87 ? -9.483 -2.632 -5.512 1.00 88.75 87 PHE A CA 1
ATOM 697 C C . PHE A 1 87 ? -10.004 -3.222 -6.835 1.00 88.75 87 PHE A C 1
ATOM 699 O O . PHE A 1 87 ? -10.563 -4.319 -6.862 1.00 88.75 87 PHE A O 1
ATOM 706 N N . SER A 1 88 ? -9.863 -2.468 -7.923 1.00 90.25 88 SER A N 1
ATOM 707 C CA . SER A 1 88 ? -10.369 -2.808 -9.258 1.00 90.25 88 SER A CA 1
ATOM 708 C C . SER A 1 88 ? -9.417 -3.676 -10.093 1.00 90.25 88 SER A C 1
ATOM 710 O O . SER A 1 88 ? -8.206 -3.702 -9.869 1.00 90.25 88 SER A O 1
ATOM 712 N N . ASP A 1 89 ? -9.961 -4.338 -11.122 1.00 90.62 89 ASP A N 1
ATOM 713 C CA . ASP A 1 89 ? -9.178 -5.143 -12.074 1.00 90.62 89 ASP A CA 1
ATOM 714 C C . ASP A 1 89 ? -8.112 -4.310 -12.810 1.00 90.62 89 ASP A C 1
ATOM 716 O O . ASP A 1 89 ? -7.008 -4.798 -13.050 1.00 90.62 89 ASP A O 1
ATOM 720 N N . ASP A 1 90 ? -8.413 -3.047 -13.136 1.00 87.56 90 ASP A N 1
ATOM 721 C CA . ASP A 1 90 ? -7.478 -2.135 -13.809 1.00 87.56 90 ASP A CA 1
ATOM 722 C C . ASP A 1 90 ? -6.288 -1.774 -12.904 1.00 87.56 90 ASP A C 1
ATOM 724 O O . ASP A 1 90 ? -5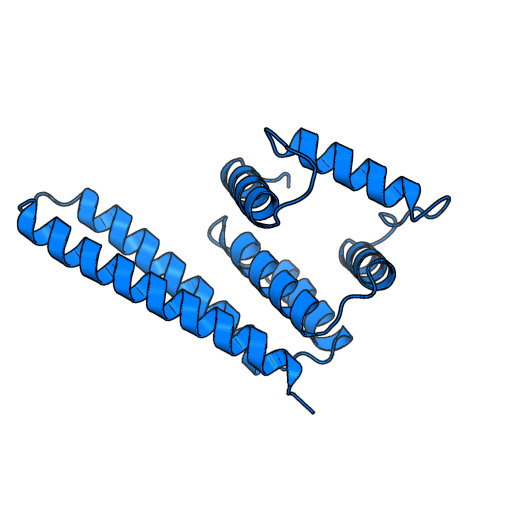.141 -1.759 -13.354 1.00 87.56 90 ASP A O 1
ATOM 728 N N . GLU A 1 91 ? -6.531 -1.515 -11.617 1.00 90.12 91 GLU A N 1
ATOM 729 C CA . GLU A 1 91 ? -5.459 -1.278 -10.643 1.00 90.12 91 GLU A CA 1
ATOM 730 C C . GLU A 1 91 ? -4.636 -2.548 -10.417 1.00 90.12 91 GLU A C 1
ATOM 732 O O . GLU A 1 91 ? -3.410 -2.480 -10.290 1.00 90.12 91 GLU A O 1
ATOM 737 N N . ASN A 1 92 ? -5.293 -3.713 -10.397 1.00 92.38 92 ASN A N 1
ATOM 738 C CA . ASN A 1 92 ? -4.609 -4.988 -10.235 1.00 92.38 92 ASN A CA 1
ATOM 739 C C . ASN A 1 92 ? -3.709 -5.272 -11.441 1.00 92.38 92 ASN A C 1
ATOM 741 O O . ASN A 1 92 ? -2.558 -5.659 -11.270 1.00 92.38 92 ASN A O 1
ATOM 745 N N . ALA A 1 93 ? -4.190 -4.989 -12.654 1.00 91.00 93 ALA A N 1
ATOM 746 C CA . ALA A 1 93 ? -3.407 -5.122 -13.876 1.00 91.00 93 ALA A CA 1
ATOM 747 C C . ALA A 1 93 ? -2.158 -4.226 -13.871 1.00 91.00 93 ALA A C 1
ATOM 749 O O . ALA A 1 93 ? -1.101 -4.659 -14.327 1.00 91.00 93 ALA A O 1
ATOM 750 N N . VAL A 1 94 ? -2.252 -3.004 -13.331 1.00 91.25 94 VAL A N 1
ATOM 751 C CA . VAL A 1 94 ? -1.090 -2.115 -13.162 1.00 91.25 94 VAL A CA 1
ATOM 752 C C . VAL A 1 94 ? -0.074 -2.714 -12.187 1.00 91.25 94 VAL A C 1
ATOM 754 O O . VAL A 1 94 ? 1.112 -2.759 -12.503 1.00 91.25 94 VAL A O 1
ATOM 757 N N . ILE A 1 95 ? -0.515 -3.198 -11.022 1.00 94.62 95 ILE A N 1
ATOM 758 C CA . ILE A 1 95 ? 0.382 -3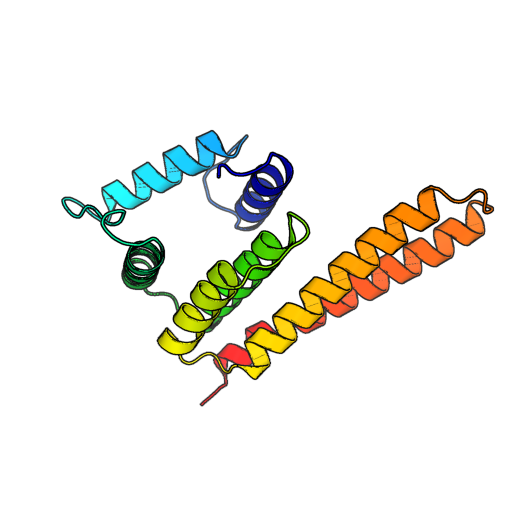.815 -10.030 1.00 94.62 95 ILE A CA 1
ATOM 759 C C . ILE A 1 95 ? 1.044 -5.081 -10.591 1.00 94.62 95 ILE A C 1
ATOM 761 O O . ILE A 1 95 ? 2.254 -5.251 -10.437 1.00 94.62 95 ILE A O 1
ATOM 765 N N . ASP A 1 96 ? 0.284 -5.929 -11.284 1.00 94.06 96 ASP A N 1
ATOM 766 C CA . ASP A 1 96 ? 0.787 -7.166 -11.884 1.00 94.06 96 ASP A CA 1
ATOM 767 C C . ASP A 1 96 ? 1.822 -6.895 -12.985 1.00 94.06 96 ASP A C 1
ATOM 769 O O . ASP A 1 96 ? 2.796 -7.638 -13.110 1.00 94.06 96 ASP A O 1
ATOM 773 N N . ASP A 1 97 ? 1.632 -5.850 -13.794 1.00 92.50 97 ASP A N 1
ATOM 774 C CA . ASP A 1 97 ? 2.592 -5.464 -14.835 1.00 92.50 97 ASP A CA 1
ATOM 775 C C . ASP A 1 97 ? 3.910 -4.966 -14.227 1.00 92.50 97 ASP A C 1
ATOM 777 O O . ASP A 1 97 ? 4.981 -5.441 -14.610 1.00 92.50 97 ASP A O 1
ATOM 781 N N . ILE A 1 98 ? 3.835 -4.104 -13.202 1.00 93.31 98 ILE A N 1
ATOM 782 C CA . ILE A 1 98 ? 5.016 -3.632 -12.463 1.00 93.31 98 ILE A CA 1
ATOM 783 C C . ILE A 1 98 ? 5.747 -4.822 -11.825 1.00 93.31 98 ILE A C 1
ATOM 785 O O . ILE A 1 98 ? 6.965 -4.951 -11.957 1.00 93.31 98 ILE A O 1
ATOM 789 N N . ALA A 1 99 ? 5.019 -5.722 -11.158 1.00 94.00 99 ALA A N 1
ATOM 790 C CA . ALA A 1 99 ? 5.602 -6.899 -10.524 1.00 94.00 99 ALA A CA 1
ATOM 791 C C . ALA A 1 99 ? 6.323 -7.796 -11.542 1.00 94.00 99 ALA A C 1
ATOM 793 O O . ALA A 1 99 ? 7.469 -8.185 -11.313 1.00 94.00 99 ALA A O 1
ATOM 794 N N . LYS A 1 100 ? 5.704 -8.058 -12.701 1.00 92.81 100 LYS A N 1
ATOM 795 C CA . LYS A 1 100 ? 6.313 -8.838 -13.791 1.00 92.81 100 LYS A CA 1
ATOM 796 C C . LYS A 1 100 ? 7.565 -8.172 -14.348 1.00 92.81 100 LYS A C 1
ATOM 798 O O . LYS A 1 100 ? 8.569 -8.855 -14.535 1.00 92.81 100 LYS A O 1
ATOM 803 N N . GLN A 1 101 ? 7.529 -6.861 -14.588 1.00 90.00 101 GLN A N 1
ATOM 804 C CA . GLN A 1 101 ? 8.664 -6.113 -15.134 1.00 90.00 101 GLN A CA 1
ATOM 805 C C . GLN A 1 101 ? 9.906 -6.199 -14.236 1.00 90.00 101 GLN A C 1
ATOM 807 O O . GLN A 1 101 ? 11.027 -6.251 -14.740 1.00 90.00 101 GLN A O 1
ATOM 812 N N . TYR A 1 102 ? 9.709 -6.227 -12.918 1.00 91.31 102 TYR A N 1
ATOM 813 C CA . TYR A 1 102 ? 10.790 -6.269 -11.931 1.00 91.31 102 TYR A CA 1
ATOM 814 C C . TYR A 1 102 ? 11.009 -7.657 -11.319 1.00 91.31 102 TYR A C 1
ATOM 816 O O . TYR A 1 102 ? 11.752 -7.784 -10.343 1.00 91.31 102 TYR A O 1
ATOM 824 N N . GLU A 1 103 ? 10.394 -8.696 -11.898 1.00 92.44 103 GLU A N 1
ATOM 825 C CA . GLU A 1 103 ? 10.484 -10.087 -11.439 1.00 92.44 103 GLU A CA 1
ATOM 826 C C . GLU A 1 103 ? 10.194 -10.228 -9.933 1.00 92.44 103 GLU A C 1
ATOM 828 O O . GLU A 1 103 ? 10.881 -10.956 -9.205 1.00 92.44 103 GLU A O 1
ATOM 833 N N . ILE A 1 104 ? 9.203 -9.479 -9.452 1.00 93.31 104 ILE A N 1
ATOM 834 C CA . ILE A 1 104 ? 8.637 -9.652 -8.120 1.00 93.31 104 ILE A CA 1
ATOM 835 C C . ILE A 1 104 ? 7.676 -10.828 -8.202 1.00 93.31 104 ILE A C 1
ATOM 837 O O . ILE A 1 104 ? 6.800 -10.881 -9.067 1.00 93.31 104 ILE A O 1
ATOM 841 N N . LYS A 1 105 ? 7.875 -11.805 -7.322 1.00 93.38 105 LYS A N 1
ATOM 842 C CA . LYS A 1 105 ? 7.048 -13.003 -7.303 1.00 93.38 105 LYS A CA 1
ATOM 843 C C . LYS A 1 105 ? 5.609 -12.655 -6.917 1.00 93.38 105 LYS A C 1
ATOM 845 O O . LYS A 1 105 ? 5.367 -11.780 -6.090 1.00 93.38 105 LYS A O 1
ATOM 850 N N . GLU A 1 106 ? 4.669 -13.369 -7.521 1.00 93.75 106 GLU A N 1
ATOM 851 C CA . GLU A 1 106 ? 3.233 -13.190 -7.291 1.00 93.75 106 GLU A CA 1
ATOM 852 C C . GLU A 1 106 ? 2.847 -13.421 -5.820 1.00 93.75 106 GLU A C 1
ATOM 854 O O . GLU A 1 106 ? 2.026 -12.685 -5.286 1.00 93.75 106 GLU A O 1
ATOM 859 N N . ASP A 1 107 ? 3.500 -14.368 -5.137 1.00 94.69 107 ASP A N 1
ATOM 860 C CA . ASP A 1 107 ? 3.284 -14.643 -3.709 1.00 94.69 107 ASP A CA 1
ATOM 861 C C . ASP A 1 107 ? 3.569 -13.420 -2.823 1.00 94.69 107 ASP A C 1
ATOM 863 O O . ASP A 1 107 ? 2.760 -13.096 -1.960 1.00 94.69 107 ASP A O 1
ATOM 867 N N . ILE A 1 108 ? 4.648 -12.677 -3.089 1.00 95.31 108 ILE A N 1
ATOM 868 C CA . ILE A 1 108 ? 4.971 -11.419 -2.397 1.00 95.31 108 ILE A CA 1
ATOM 869 C C . ILE A 1 108 ? 3.840 -10.403 -2.579 1.00 95.31 108 ILE A C 1
ATOM 871 O O . ILE A 1 108 ? 3.454 -9.723 -1.629 1.00 95.31 108 ILE A O 1
ATOM 875 N N . VAL A 1 109 ? 3.311 -10.276 -3.798 1.00 96.06 109 VAL A N 1
ATOM 876 C CA . VAL A 1 109 ? 2.239 -9.319 -4.102 1.00 96.06 109 VAL A CA 1
ATOM 877 C C . VAL A 1 109 ? 0.945 -9.706 -3.381 1.00 96.06 109 VAL A C 1
ATOM 879 O O . VAL A 1 109 ? 0.303 -8.841 -2.786 1.00 96.06 109 VAL A O 1
ATOM 882 N N . GLU A 1 110 ? 0.578 -10.987 -3.385 1.00 95.94 110 GLU A N 1
ATOM 883 C CA . GLU A 1 110 ? -0.609 -11.481 -2.678 1.00 95.94 110 GLU A CA 1
ATOM 884 C C . GLU A 1 110 ? -0.478 -11.350 -1.154 1.00 95.94 110 GLU A C 1
ATOM 886 O O . GLU A 1 110 ? -1.410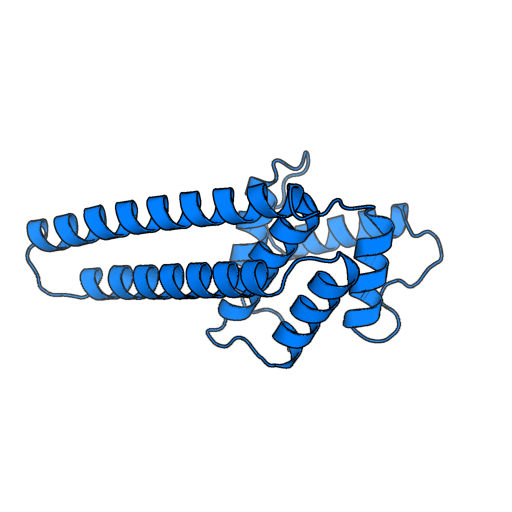 -10.879 -0.502 1.00 95.94 110 GLU A O 1
ATOM 891 N N . GLU A 1 111 ? 0.694 -11.642 -0.581 1.00 96.75 111 GLU A N 1
ATOM 892 C CA . GLU A 1 111 ? 0.959 -11.429 0.847 1.00 96.75 111 GLU A CA 1
ATOM 893 C C . GLU A 1 111 ? 0.790 -9.951 1.237 1.00 96.75 111 GLU A C 1
ATOM 895 O O . GLU A 1 111 ? 0.157 -9.638 2.249 1.00 96.75 111 GLU A O 1
ATOM 900 N N . LEU A 1 112 ? 1.276 -9.019 0.407 1.00 96.88 112 LEU A N 1
ATOM 901 C CA . LEU A 1 112 ? 1.053 -7.587 0.619 1.00 96.88 112 LEU A CA 1
ATOM 902 C C . LEU A 1 112 ? -0.437 -7.221 0.533 1.00 96.88 112 LEU A C 1
ATOM 904 O O . LEU A 1 112 ? -0.927 -6.457 1.365 1.00 96.88 112 LEU A O 1
ATOM 908 N N . LYS A 1 113 ? -1.189 -7.772 -0.428 1.00 95.81 113 LYS A N 1
ATOM 909 C CA . LYS A 1 113 ? -2.644 -7.543 -0.522 1.00 95.81 113 LYS A CA 1
ATOM 910 C C . LYS A 1 113 ? -3.371 -8.037 0.728 1.00 95.81 113 LYS A C 1
ATOM 912 O O . LYS A 1 113 ? -4.272 -7.351 1.213 1.00 95.81 113 LYS A O 1
ATOM 917 N N . ASP A 1 114 ? -2.983 -9.183 1.271 1.00 96.00 114 ASP A N 1
ATOM 918 C CA . ASP A 1 114 ? -3.589 -9.743 2.479 1.00 96.00 114 ASP A CA 1
ATOM 919 C C . ASP A 1 114 ? -3.234 -8.946 3.742 1.00 96.00 114 ASP A C 1
ATOM 921 O O . ASP A 1 114 ? -4.106 -8.712 4.589 1.00 96.00 114 ASP A O 1
ATOM 925 N N . CYS A 1 115 ? -2.008 -8.420 3.841 1.00 96.56 115 CYS A N 1
ATOM 926 C CA . CYS A 1 115 ? -1.655 -7.447 4.876 1.00 96.56 115 CYS A CA 1
ATOM 927 C C . CYS A 1 115 ? -2.533 -6.188 4.790 1.00 96.56 115 CYS A C 1
ATOM 929 O O . CYS A 1 115 ? -3.080 -5.759 5.806 1.00 96.56 115 CYS A O 1
ATOM 931 N N . ALA A 1 116 ? -2.736 -5.628 3.591 1.00 94.38 116 ALA A N 1
ATOM 932 C CA . ALA A 1 116 ? -3.587 -4.450 3.406 1.00 94.38 116 ALA A CA 1
ATOM 933 C C . ALA A 1 116 ? -5.044 -4.712 3.828 1.00 94.38 116 ALA A C 1
ATOM 935 O O . ALA A 1 116 ? -5.619 -3.929 4.585 1.00 94.38 116 ALA A O 1
ATOM 936 N N . LYS A 1 117 ? -5.632 -5.847 3.420 1.00 94.00 117 LYS A N 1
ATOM 937 C CA . LYS A 1 117 ? -6.983 -6.256 3.854 1.00 94.00 117 LYS A CA 1
ATOM 938 C C . LYS A 1 117 ? -7.080 -6.406 5.372 1.00 94.00 117 LYS A C 1
ATOM 940 O O . LYS A 1 117 ? -8.086 -6.018 5.965 1.00 94.00 117 LYS A O 1
ATOM 945 N N . THR A 1 118 ? -6.042 -6.958 6.001 1.00 95.31 118 THR A N 1
ATOM 946 C CA . THR A 1 118 ? -5.985 -7.117 7.458 1.00 95.31 118 THR A CA 1
ATOM 947 C C . THR A 1 118 ? -6.004 -5.758 8.154 1.00 95.31 118 THR A C 1
ATOM 949 O O . THR A 1 118 ? -6.825 -5.561 9.048 1.00 95.31 118 THR A O 1
ATOM 952 N N . LEU A 1 119 ? -5.190 -4.797 7.703 1.00 93.56 119 LEU A N 1
ATOM 953 C CA . LEU A 1 119 ? -5.190 -3.433 8.246 1.00 93.56 119 LEU A CA 1
ATOM 954 C C . LEU A 1 119 ? -6.558 -2.755 8.096 1.00 93.56 119 LEU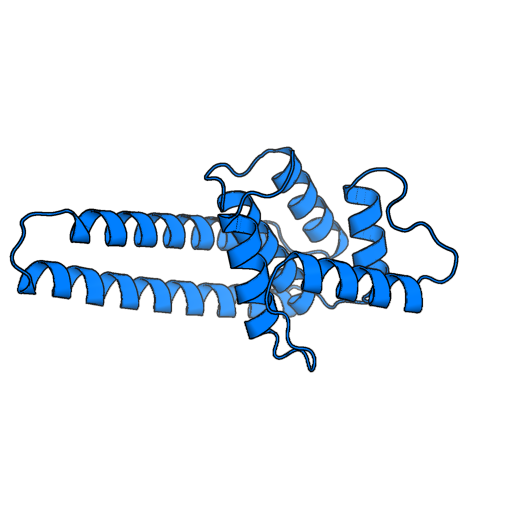 A C 1
ATOM 956 O O . LEU A 1 119 ? -7.050 -2.167 9.051 1.00 93.56 119 LEU A O 1
ATOM 960 N N . ILE A 1 120 ? -7.225 -2.907 6.950 1.00 91.31 120 ILE A N 1
ATOM 961 C CA . ILE A 1 120 ? -8.577 -2.357 6.732 1.00 91.31 120 ILE A CA 1
ATOM 962 C C . ILE A 1 120 ? -9.595 -2.972 7.700 1.00 91.31 120 ILE A C 1
ATOM 964 O O . ILE A 1 120 ? -10.472 -2.280 8.227 1.00 91.31 120 ILE A O 1
ATOM 968 N N . CYS A 1 121 ? -9.494 -4.279 7.958 1.00 93.50 121 CYS A N 1
ATOM 969 C CA . CYS A 1 121 ? -10.352 -4.956 8.926 1.00 93.50 121 CYS A CA 1
ATOM 970 C C . CYS A 1 121 ? -10.101 -4.456 10.358 1.00 93.50 121 CYS A C 1
ATOM 972 O O . CYS A 1 121 ? -11.053 -4.308 11.128 1.00 93.50 121 CYS A O 1
ATOM 974 N N . LEU A 1 122 ? -8.841 -4.199 10.717 1.00 94.12 122 LEU A N 1
ATOM 975 C CA . LEU A 1 122 ? -8.453 -3.643 12.015 1.00 94.12 122 LEU A CA 1
ATOM 976 C C . LEU A 1 122 ? -8.951 -2.200 12.178 1.00 94.12 122 LEU A C 1
ATOM 978 O O . LEU A 1 122 ? -9.581 -1.903 13.193 1.00 94.12 122 LEU A O 1
ATOM 982 N N . GLU A 1 123 ? -8.799 -1.359 11.150 1.00 90.69 123 GLU A N 1
ATOM 983 C CA . GLU A 1 123 ? -9.333 0.011 11.098 1.00 90.69 123 GLU A CA 1
ATOM 984 C C . GLU A 1 123 ? -10.858 -0.004 11.301 1.00 90.69 123 GLU A C 1
ATOM 986 O O . GLU A 1 123 ? -11.380 0.640 12.210 1.00 90.69 123 GLU A O 1
ATOM 991 N N . SER A 1 124 ? -11.569 -0.863 10.562 1.00 91.38 124 SER A N 1
ATOM 992 C CA . SER A 1 124 ? -13.026 -1.029 10.687 1.00 91.38 124 SER A CA 1
ATOM 993 C C . SER A 1 124 ? -13.452 -1.508 12.084 1.00 91.38 124 SER A C 1
ATOM 995 O O . SER A 1 124 ? -14.470 -1.070 12.624 1.00 91.38 124 SER A O 1
ATOM 997 N N . LYS A 1 125 ? -12.684 -2.418 12.700 1.00 93.44 125 LYS A N 1
ATOM 998 C CA . LYS A 1 125 ? -12.929 -2.898 14.072 1.00 93.44 125 LYS A CA 1
ATOM 999 C C . LYS A 1 125 ? -12.683 -1.788 15.100 1.00 93.44 125 LYS A C 1
ATOM 1001 O O . LYS A 1 125 ? -13.433 -1.703 16.076 1.00 93.44 125 LYS A O 1
ATOM 1006 N N . SER A 1 126 ? -11.665 -0.955 14.880 1.00 92.19 126 SER A N 1
ATOM 1007 C CA . SER A 1 126 ? -11.314 0.201 15.713 1.00 92.19 126 SER A CA 1
ATOM 1008 C C . SER A 1 126 ? -12.417 1.260 15.675 1.00 92.19 126 SER A C 1
ATOM 1010 O O . SER A 1 126 ? -12.899 1.682 16.725 1.00 92.19 126 SER A O 1
ATOM 1012 N N . GLU A 1 127 ? -12.911 1.604 14.484 1.00 91.31 127 GLU A N 1
ATOM 1013 C CA . GLU A 1 127 ? -14.060 2.501 14.321 1.00 91.31 127 GLU A CA 1
ATOM 1014 C C . GLU A 1 127 ? -15.314 1.923 14.994 1.00 91.31 127 GLU A C 1
ATOM 1016 O O . GLU A 1 127 ? -16.003 2.603 15.755 1.00 91.31 127 GLU A O 1
ATOM 1021 N N . TRP A 1 128 ? -15.602 0.634 14.779 1.00 94.19 128 TRP A N 1
ATOM 1022 C CA . TRP A 1 128 ? -16.779 -0.004 15.365 1.00 94.19 128 TRP A CA 1
ATOM 1023 C C . TRP A 1 128 ? -16.751 0.015 16.896 1.00 94.19 128 TRP A C 1
ATOM 1025 O O . TRP A 1 128 ? -17.763 0.370 17.504 1.00 94.19 128 TRP A O 1
ATOM 1035 N N . ILE A 1 129 ? -15.624 -0.331 17.538 1.00 91.88 129 ILE A N 1
ATOM 1036 C CA . ILE A 1 129 ? -15.559 -0.417 19.006 1.00 91.88 129 ILE A CA 1
ATOM 1037 C C . ILE A 1 129 ? -15.798 0.946 19.674 1.00 91.88 129 ILE A C 1
ATOM 1039 O O . ILE A 1 129 ? -16.436 0.995 20.730 1.00 91.88 129 ILE A O 1
ATOM 1043 N N . GLU A 1 130 ? -15.383 2.043 19.033 1.00 87.50 130 GLU A N 1
ATOM 1044 C CA . GLU A 1 130 ? -15.637 3.416 19.493 1.00 87.50 130 GLU A CA 1
ATOM 1045 C C . GLU A 1 130 ? -17.120 3.801 19.465 1.00 87.50 130 GLU A C 1
ATOM 1047 O O . GLU A 1 130 ? -17.563 4.612 20.276 1.00 87.50 130 GLU A O 1
ATOM 1052 N N . THR A 1 131 ? -17.910 3.193 18.577 1.00 91.25 131 THR A N 1
ATOM 1053 C CA . THR A 1 131 ? -19.361 3.439 18.493 1.00 91.25 131 THR A CA 1
ATOM 1054 C C . THR A 1 131 ? -20.182 2.613 19.486 1.00 91.25 131 THR A C 1
ATOM 1056 O O . THR A 1 131 ? -21.399 2.788 19.592 1.00 91.25 131 THR A O 1
ATOM 1059 N N . THR A 1 132 ? -19.553 1.690 20.222 1.00 89.94 132 THR A N 1
ATOM 1060 C CA . THR A 1 132 ? -20.265 0.825 21.168 1.00 89.94 132 THR A CA 1
ATOM 1061 C C . THR A 1 132 ? -20.546 1.529 22.496 1.00 89.94 132 THR A C 1
ATOM 1063 O O . THR A 1 132 ? -19.740 2.300 23.002 1.00 89.94 132 THR A O 1
ATOM 1066 N N . ASN A 1 133 ? -21.656 1.176 23.150 1.00 89.50 133 ASN A N 1
ATOM 1067 C CA . ASN A 1 133 ? -21.973 1.635 24.514 1.00 89.50 133 ASN A CA 1
ATOM 1068 C C . ASN A 1 133 ? -21.214 0.854 25.609 1.00 89.50 133 ASN A C 1
ATOM 1070 O O . ASN A 1 133 ? -21.690 0.745 26.742 1.00 89.50 133 ASN A O 1
ATOM 1074 N N . LYS A 1 134 ? -20.077 0.231 25.276 1.00 90.00 134 LYS A N 1
ATOM 1075 C CA . LYS A 1 134 ? -19.317 -0.584 26.229 1.00 90.00 134 LYS A CA 1
ATOM 1076 C C . LYS A 1 134 ? -18.571 0.293 27.240 1.00 90.00 134 LYS A C 1
ATOM 1078 O O . LYS A 1 134 ? -18.232 1.438 26.939 1.00 90.00 134 LYS A O 1
ATOM 1083 N N . PRO A 1 135 ? -18.262 -0.235 28.439 1.00 93.06 135 PRO A N 1
ATOM 1084 C CA . PRO A 1 135 ? -17.412 0.468 29.387 1.00 93.06 135 PRO A CA 1
ATOM 1085 C C . PRO A 1 135 ? -16.055 0.807 28.767 1.00 93.06 135 PRO A C 1
ATOM 1087 O O . PRO A 1 135 ? -15.431 -0.038 28.126 1.00 93.06 135 PRO A O 1
ATOM 1090 N N . TYR A 1 136 ? -15.544 2.009 29.046 1.00 89.25 136 TYR A N 1
ATOM 1091 C CA . TYR A 1 136 ? -14.255 2.480 28.525 1.00 89.25 136 TYR A CA 1
ATOM 1092 C C . TYR A 1 136 ? -13.108 1.479 28.734 1.00 89.25 136 TYR A C 1
ATOM 1094 O O . TYR A 1 136 ? -12.272 1.294 27.858 1.00 89.25 136 TYR A O 1
ATOM 1102 N N . LYS A 1 137 ? -13.085 0.786 29.880 1.00 91.75 137 LYS A N 1
ATOM 1103 C CA . LYS A 1 137 ? -12.058 -0.219 30.182 1.00 91.75 137 LYS A CA 1
ATOM 1104 C C . LYS A 1 137 ? -12.054 -1.381 29.180 1.00 91.75 137 LYS A C 1
ATOM 1106 O O . LYS A 1 137 ? -10.985 -1.874 28.850 1.00 91.75 137 LYS A O 1
ATOM 1111 N N . GLU A 1 138 ? -13.221 -1.808 28.705 1.00 90.75 138 GLU A N 1
ATOM 1112 C CA . GLU A 1 138 ? -13.337 -2.869 27.697 1.00 90.75 138 GLU A CA 1
ATOM 1113 C C . GLU A 1 138 ? -12.959 -2.361 26.307 1.00 90.75 138 GLU A C 1
ATOM 1115 O O . GLU A 1 138 ? -12.226 -3.037 25.594 1.00 90.75 138 GLU A O 1
ATOM 1120 N N . VAL A 1 139 ? -13.408 -1.152 25.948 1.00 91.56 139 VAL A N 1
ATOM 1121 C CA . VAL A 1 139 ? -13.023 -0.491 24.688 1.00 91.56 139 VAL A CA 1
ATOM 1122 C C . VAL A 1 139 ? -11.505 -0.352 24.603 1.00 91.56 139 VAL A C 1
ATOM 1124 O O . VAL A 1 139 ? -10.914 -0.687 23.582 1.00 91.56 139 VAL A O 1
ATOM 1127 N N . LYS A 1 140 ? -10.867 0.072 25.700 1.00 92.31 140 LYS A N 1
ATOM 1128 C CA . LYS A 1 140 ? -9.416 0.235 25.774 1.00 92.31 140 LYS A CA 1
ATOM 1129 C C . LYS A 1 140 ? -8.665 -1.081 25.558 1.00 92.31 140 LYS A C 1
ATOM 1131 O O . LYS A 1 140 ? -7.728 -1.096 24.781 1.00 92.31 140 LYS A O 1
ATOM 1136 N N . ILE A 1 141 ? -9.089 -2.178 26.190 1.00 93.81 1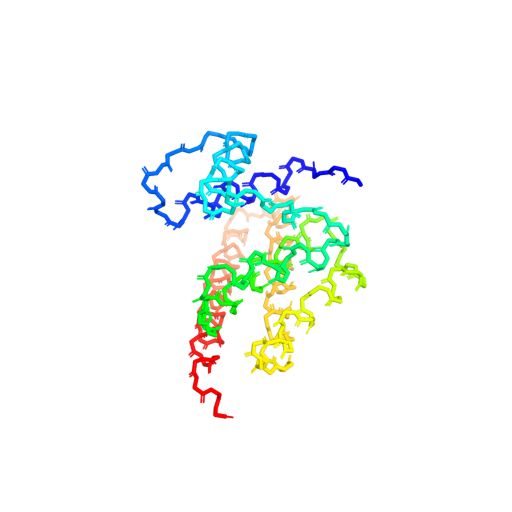41 ILE A N 1
ATOM 1137 C CA . ILE A 1 141 ? -8.437 -3.488 26.002 1.00 93.81 141 ILE A CA 1
ATOM 1138 C C . ILE A 1 141 ? -8.460 -3.899 24.525 1.00 93.81 141 ILE A C 1
ATOM 1140 O O . ILE A 1 141 ? -7.444 -4.323 23.991 1.00 93.81 141 ILE A O 1
ATOM 1144 N N . VAL A 1 142 ? -9.605 -3.734 23.857 1.00 93.44 142 VAL A N 1
ATOM 1145 C CA . VAL A 1 142 ? -9.735 -4.074 22.433 1.00 93.44 142 VAL A CA 1
ATOM 1146 C C . VAL A 1 142 ? -8.881 -3.154 21.555 1.00 93.44 142 VAL A C 1
ATOM 1148 O O . VAL A 1 142 ? -8.312 -3.625 20.576 1.00 93.44 142 VAL A O 1
ATOM 1151 N N . LYS A 1 143 ? -8.775 -1.864 21.895 1.00 93.12 143 LYS A N 1
ATOM 1152 C CA . LYS A 1 143 ? -7.889 -0.910 21.210 1.00 93.12 143 LYS A CA 1
ATOM 1153 C C . LYS A 1 143 ? -6.417 -1.297 21.343 1.00 93.12 143 LYS A C 1
ATOM 1155 O O . LYS A 1 143 ? -5.743 -1.391 20.327 1.00 93.12 143 LYS A O 1
ATOM 1160 N N . ASP A 1 144 ? -5.965 -1.600 22.558 1.00 94.19 144 ASP A N 1
ATOM 1161 C CA . ASP A 1 144 ? -4.584 -2.020 22.822 1.00 94.19 144 ASP A CA 1
ATOM 1162 C C . ASP A 1 144 ? -4.241 -3.319 22.045 1.00 94.19 144 ASP A C 1
ATOM 1164 O O . ASP A 1 144 ? -3.120 -3.495 21.569 1.00 94.19 144 ASP A O 1
ATOM 1168 N N . GLU A 1 145 ? -5.206 -4.236 21.878 1.00 95.50 145 GLU A N 1
ATOM 1169 C CA . GLU A 1 145 ? -5.045 -5.431 21.031 1.00 95.50 145 GLU A CA 1
ATOM 1170 C C . GLU A 1 145 ? -4.962 -5.096 19.535 1.00 95.50 145 GLU A C 1
ATOM 1172 O O . GLU A 1 145 ? -4.126 -5.665 18.838 1.00 95.50 145 GLU A O 1
ATOM 1177 N N . ILE A 1 146 ? -5.798 -4.173 19.044 1.00 95.31 146 ILE A N 1
ATOM 1178 C CA . ILE A 1 146 ? -5.768 -3.725 17.643 1.00 95.31 146 ILE A CA 1
ATOM 1179 C C . ILE A 1 146 ? -4.425 -3.070 17.315 1.00 95.31 146 ILE A C 1
ATOM 1181 O O . ILE A 1 146 ? -3.817 -3.441 16.319 1.00 95.31 146 ILE A O 1
ATOM 1185 N N . GLU A 1 147 ? -3.937 -2.163 18.165 1.00 94.25 147 GLU A N 1
ATOM 1186 C CA . GLU A 1 147 ? -2.641 -1.496 17.973 1.00 94.25 147 GLU A CA 1
ATOM 1187 C C . GLU A 1 147 ? -1.500 -2.521 17.889 1.00 94.25 147 GLU A C 1
ATOM 1189 O O . GLU A 1 147 ? -0.641 -2.448 17.010 1.00 94.25 147 GLU A O 1
ATOM 1194 N N . LYS A 1 148 ? -1.528 -3.549 18.744 1.00 96.00 148 LYS A N 1
ATOM 1195 C CA . LYS A 1 148 ? -0.552 -4.641 18.693 1.00 96.00 148 LYS A CA 1
ATOM 1196 C C . LYS A 1 148 ? -0.638 -5.445 17.391 1.00 96.00 148 LYS A C 1
ATOM 1198 O O . LYS A 1 148 ? 0.395 -5.825 16.840 1.00 96.00 148 LYS A O 1
ATOM 1203 N N . ASP A 1 149 ? -1.843 -5.743 16.915 1.00 96.62 149 ASP A N 1
ATOM 1204 C CA . ASP A 1 149 ? -2.033 -6.466 15.656 1.00 96.62 149 ASP A CA 1
ATOM 1205 C C . ASP A 1 149 ? -1.565 -5.620 14.455 1.00 96.62 149 ASP A C 1
ATOM 1207 O O . ASP A 1 149 ? -0.914 -6.149 13.554 1.00 96.62 149 ASP A O 1
ATOM 1211 N N . GLU A 1 150 ? -1.801 -4.304 14.466 1.00 94.00 150 GLU A N 1
ATOM 1212 C CA . GLU A 1 150 ? -1.287 -3.364 13.458 1.00 94.00 150 GLU A CA 1
ATOM 1213 C C . GLU A 1 150 ? 0.250 -3.341 13.428 1.00 94.00 150 GLU A C 1
ATOM 1215 O O . GLU A 1 150 ? 0.849 -3.428 12.352 1.00 94.00 150 GLU A O 1
ATOM 1220 N N . GLU A 1 151 ? 0.906 -3.303 14.593 1.00 94.31 151 GLU A N 1
ATOM 1221 C CA . GLU A 1 151 ? 2.369 -3.391 14.703 1.00 94.31 151 GLU A CA 1
ATOM 1222 C C . GLU A 1 151 ? 2.915 -4.713 14.141 1.00 94.31 151 GLU A C 1
ATOM 1224 O O . GLU A 1 151 ? 3.939 -4.731 13.448 1.00 94.31 151 GLU A O 1
ATOM 1229 N N . LEU A 1 152 ? 2.228 -5.830 14.405 1.00 96.19 152 LEU A N 1
ATOM 1230 C CA . LEU A 1 152 ? 2.605 -7.137 13.866 1.00 96.19 152 LEU A CA 1
ATOM 1231 C C . LEU A 1 152 ? 2.485 -7.172 12.342 1.00 96.19 152 LEU A C 1
ATOM 1233 O O . LEU A 1 152 ? 3.404 -7.654 11.676 1.00 96.19 152 LEU A O 1
ATOM 1237 N N . VAL A 1 153 ? 1.400 -6.633 11.779 1.00 95.56 153 VAL A N 1
ATOM 1238 C CA . VAL A 1 153 ? 1.228 -6.545 10.322 1.00 95.56 153 VAL A CA 1
ATOM 1239 C C . VAL A 1 153 ? 2.297 -5.641 9.705 1.00 95.56 153 VAL A C 1
ATOM 1241 O O . VAL A 1 153 ? 2.890 -6.011 8.692 1.00 95.56 153 VAL A O 1
ATOM 1244 N N . ALA A 1 154 ? 2.632 -4.510 10.332 1.00 92.25 154 ALA A N 1
ATOM 1245 C CA . ALA A 1 154 ? 3.712 -3.638 9.869 1.00 92.25 154 ALA A CA 1
ATOM 1246 C C . ALA A 1 154 ? 5.073 -4.362 9.842 1.00 92.25 154 ALA A C 1
ATOM 1248 O O . ALA A 1 154 ? 5.829 -4.242 8.874 1.00 92.25 154 ALA A O 1
ATOM 1249 N N . ALA A 1 155 ? 5.371 -5.170 10.865 1.00 93.81 155 ALA A N 1
ATOM 1250 C CA . ALA A 1 155 ? 6.578 -5.993 10.897 1.00 93.81 155 ALA A CA 1
ATOM 1251 C C . ALA A 1 155 ? 6.572 -7.089 9.815 1.00 93.81 155 ALA A C 1
ATOM 1253 O O . ALA A 1 155 ? 7.609 -7.354 9.203 1.00 93.81 155 ALA A O 1
ATOM 1254 N N . MET A 1 156 ? 5.417 -7.710 9.546 1.00 94.88 156 MET A N 1
ATOM 1255 C CA . MET A 1 156 ? 5.262 -8.675 8.451 1.00 94.88 156 MET A CA 1
ATOM 1256 C C . MET A 1 156 ? 5.531 -8.020 7.096 1.00 94.88 156 MET A C 1
ATOM 1258 O O . MET A 1 156 ? 6.371 -8.520 6.354 1.00 94.88 156 MET A O 1
ATOM 1262 N N . VAL A 1 157 ? 4.917 -6.867 6.813 1.00 95.25 157 VAL A N 1
ATOM 1263 C CA . VAL A 1 157 ? 5.151 -6.098 5.580 1.00 95.25 157 VAL A CA 1
ATOM 1264 C C . VAL A 1 157 ? 6.633 -5.767 5.414 1.00 95.25 157 VAL A C 1
ATOM 1266 O O . VAL A 1 157 ? 7.203 -6.015 4.353 1.00 95.25 157 VAL A O 1
ATOM 1269 N N . ALA A 1 158 ? 7.298 -5.279 6.466 1.00 92.31 158 ALA A N 1
ATOM 1270 C CA . ALA A 1 158 ? 8.731 -4.996 6.415 1.00 92.31 158 ALA A CA 1
ATOM 1271 C C . ALA A 1 158 ? 9.560 -6.250 6.075 1.00 92.31 158 ALA A C 1
ATOM 1273 O O . ALA A 1 158 ? 10.505 -6.176 5.287 1.00 92.31 158 ALA A O 1
ATOM 1274 N N . ASN A 1 159 ? 9.203 -7.414 6.625 1.00 93.81 159 ASN A N 1
ATOM 1275 C CA . ASN A 1 159 ? 9.868 -8.680 6.314 1.00 93.81 159 ASN A CA 1
ATOM 1276 C C . ASN A 1 159 ? 9.617 -9.131 4.868 1.00 93.81 159 ASN A C 1
ATOM 1278 O O . ASN A 1 159 ? 10.569 -9.508 4.187 1.00 93.81 159 ASN A O 1
ATOM 1282 N N . ILE A 1 160 ? 8.377 -9.043 4.384 1.00 93.88 160 ILE A N 1
ATOM 1283 C CA . ILE A 1 160 ? 7.996 -9.371 3.001 1.00 93.88 160 ILE A CA 1
ATOM 1284 C C . ILE A 1 160 ? 8.804 -8.513 2.018 1.00 93.88 160 ILE A C 1
ATOM 1286 O O . ILE A 1 160 ? 9.481 -9.033 1.126 1.00 93.88 160 ILE A O 1
ATOM 1290 N N . ILE A 1 161 ? 8.826 -7.196 2.240 1.00 91.94 161 ILE A N 1
ATOM 1291 C CA . ILE A 1 161 ? 9.572 -6.243 1.414 1.00 91.94 161 ILE A CA 1
ATOM 1292 C C . ILE A 1 161 ? 11.074 -6.540 1.457 1.00 91.94 161 ILE A C 1
ATOM 1294 O O . ILE A 1 161 ? 11.725 -6.560 0.415 1.00 91.94 161 ILE A O 1
ATOM 1298 N N . ASN A 1 162 ? 11.644 -6.833 2.626 1.00 89.00 162 ASN A N 1
ATOM 1299 C CA . ASN A 1 162 ? 13.063 -7.181 2.730 1.00 89.00 162 ASN A CA 1
ATOM 1300 C C . ASN A 1 162 ? 13.408 -8.503 2.022 1.00 89.00 162 ASN A C 1
ATOM 1302 O O . ASN A 1 162 ? 14.495 -8.623 1.446 1.00 89.00 162 ASN A O 1
ATOM 1306 N N . ASN A 1 163 ? 12.491 -9.473 2.018 1.00 85.06 163 ASN A N 1
ATOM 1307 C CA . ASN A 1 163 ? 12.667 -10.762 1.348 1.00 85.06 163 ASN A CA 1
ATOM 1308 C C . ASN A 1 163 ? 12.625 -10.646 -0.183 1.00 85.06 163 ASN A C 1
ATOM 1310 O O . ASN A 1 163 ? 13.301 -11.424 -0.860 1.00 85.06 163 ASN A O 1
ATOM 1314 N N . SER A 1 164 ? 11.943 -9.632 -0.734 1.00 80.56 164 SER A N 1
ATOM 1315 C CA . SER A 1 164 ? 11.951 -9.340 -2.182 1.00 80.56 164 SER A CA 1
ATOM 1316 C C . SER A 1 164 ? 13.362 -9.118 -2.750 1.00 80.56 164 SER A C 1
ATOM 1318 O O . SER A 1 164 ? 13.621 -9.386 -3.922 1.00 80.56 164 SER A O 1
ATOM 1320 N N . ARG A 1 165 ? 14.313 -8.698 -1.902 1.00 70.75 165 ARG A N 1
ATOM 1321 C CA . ARG A 1 165 ? 15.721 -8.486 -2.264 1.00 70.75 165 ARG A CA 1
ATOM 1322 C C . ARG A 1 165 ? 16.494 -9.787 -2.516 1.00 70.75 165 ARG A C 1
ATOM 1324 O O . ARG A 1 165 ? 17.537 -9.746 -3.160 1.00 70.75 165 ARG A O 1
ATOM 1331 N N . ILE A 1 166 ? 16.034 -10.914 -1.966 1.00 61.56 166 ILE A N 1
ATOM 1332 C CA . ILE A 1 166 ? 16.770 -12.194 -1.904 1.00 61.56 166 ILE A CA 1
ATOM 1333 C C . ILE A 1 166 ? 16.194 -13.229 -2.888 1.00 61.56 166 ILE A C 1
ATOM 1335 O O . ILE A 1 166 ? 16.749 -14.313 -3.050 1.00 61.56 166 ILE A O 1
ATOM 1339 N N . ALA A 1 167 ? 15.091 -12.912 -3.570 1.00 51.72 167 ALA A N 1
ATOM 1340 C CA . ALA A 1 167 ? 14.522 -13.775 -4.597 1.00 51.72 167 ALA A CA 1
ATOM 1341 C C . ALA A 1 167 ? 15.470 -13.864 -5.813 1.00 51.72 167 ALA A C 1
ATOM 1343 O O . ALA A 1 167 ? 15.485 -12.968 -6.660 1.00 51.72 167 ALA A O 1
ATOM 1344 N N . TYR A 1 168 ? 16.284 -14.928 -5.817 1.00 42.31 168 TYR A N 1
ATOM 1345 C CA . TYR A 1 168 ? 17.144 -15.381 -6.917 1.00 42.31 168 TYR A CA 1
ATOM 1346 C C . TYR A 1 168 ? 16.344 -15.733 -8.167 1.00 42.31 168 TYR A C 1
ATOM 1348 O O . TYR A 1 168 ? 15.259 -16.346 -8.006 1.00 42.31 168 TYR A O 1
#

Sequence (168 aa):
KGLVQREKDRFVEFANKLELNIKFDNFDDLAVIIKFKINEVCVSEDIFSGTPLQSINRLLGIGNFNKLEITNIIWTLINLAYADGNFSDDENAVIDDIAKQYEIKEDIVEELKDCAKTLICLESKSEWIETTNKPYKEVKIVKDEIEKDEELVAAMVANIINNSRIAY

Secondary structure (DSSP, 8-state):
-PPPHHHHHHHHHHHHHTT-SS--SSHHHHHHHHHHHHHHHSTT--TT-S-HHHHHHHHHHHHT--HHHHHHHHHHHHHHHTTTS---HHHHHHHHHHHHHTT--HHHHHHHHHHHHHHHHHHHHHHHHHTS---HHHHHHHHHHHHHHHHHHHHHHHHHHHHTTT--

Radius of gyration: 18.33 Å; chains: 1; bounding box: 39×37×55 Å

pLDDT: mean 86.66, std 8.79, range [42.31, 96.88]

Foldseek 3Di:
DDDDPQLFVLVLVVVVVVVPPDHDPTSVSVVVVVVVVCCVQVPPDPLVPDDPLSSVVSVCVSVVDAQLRLLVVLLSLLLSCPRVPHNDPVSVVSSVVSCVVNVNDPVLSVLSNVLSVLLVVLVVVLVVLVPDPDPPVVSVVSVVVSVVVNVVSVVVNVVSSVVSNVPD